Protein AF-A0A1Q7GJI9-F1 (afdb_monomer)

Radius of gyration: 16.44 Å; Cα contacts (8 Å, |Δi|>4): 70; chains: 1; bounding box: 30×15×53 Å

Solvent-accessible surface area (backbone atoms only — not comparable to full-atom values): 3596 Å² total; per-residue (Å²): 126,63,62,60,40,51,52,50,40,55,51,16,51,48,34,28,55,55,20,47,55,47,19,56,57,18,64,78,41,59,39,94,84,77,74,45,57,37,25,67,67,32,42,50,40,24,53,50,15,50,52,50,32,63,65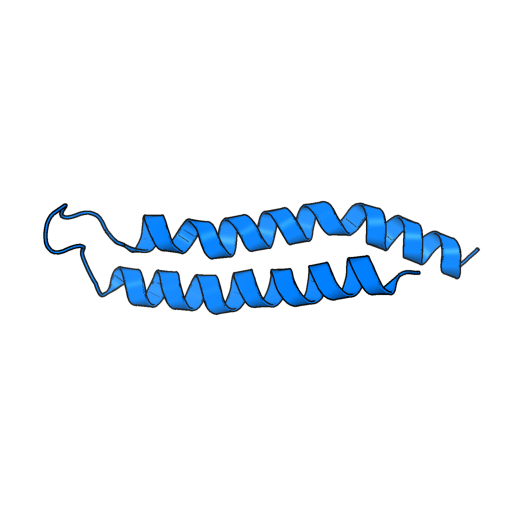,33,48,62,60,39,54,52,41,51,54,67,72,77,106

Nearest PDB structures (foldseek):
  7qha-assembly1_A  TM=8.494E-01  e=4.303E-02  Photobacterium profundum SS9
  7uq2-assembly1_A  TM=7.586E-01  e=7.470E+00  Tequatrovirus
  4w4k-assembly2_C  TM=4.466E-01  e=7.470E+00  Mycobacterium tuberculosis str. Erdman = ATCC 35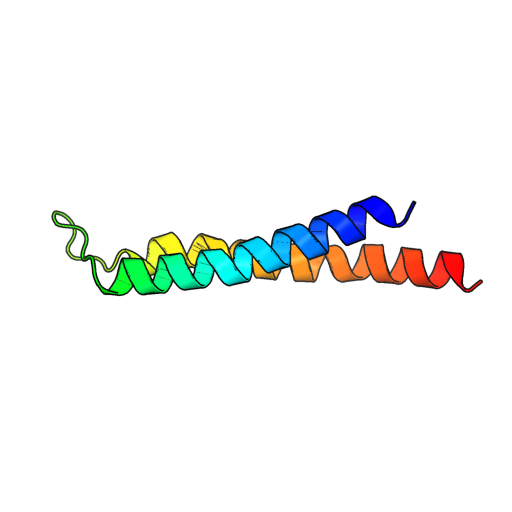801

Structure (mmCIF, N/CA/C/O backbone):
data_AF-A0A1Q7GJI9-F1
#
_entry.id   AF-A0A1Q7GJI9-F1
#
loop_
_atom_site.group_PDB
_atom_site.id
_atom_site.type_symbol
_atom_site.label_atom_id
_atom_site.label_alt_id
_atom_site.label_comp_id
_atom_site.label_asym_id
_atom_site.label_entity_id
_atom_site.label_seq_id
_atom_site.pdbx_PDB_ins_code
_atom_site.Cartn_x
_atom_site.Cartn_y
_atom_site.Cartn_z
_atom_site.occupancy
_atom_site.B_iso_or_equiv
_atom_site.auth_seq_id
_atom_site.auth_comp_id
_atom_site.auth_asym_id
_atom_site.auth_atom_id
_atom_site.pdbx_PDB_model_num
ATOM 1 N N . MET A 1 1 ? 16.816 -5.179 -16.323 1.00 57.22 1 MET A N 1
ATOM 2 C CA . MET A 1 1 ? 15.504 -5.834 -16.527 1.00 57.22 1 MET A CA 1
ATOM 3 C C . MET A 1 1 ? 14.470 -5.190 -15.609 1.00 57.22 1 MET A C 1
ATOM 5 O O . MET A 1 1 ? 14.673 -5.190 -14.402 1.00 57.22 1 MET A O 1
ATOM 9 N N . ALA A 1 2 ? 13.396 -4.615 -16.161 1.00 68.62 2 ALA A N 1
ATOM 10 C CA . ALA A 1 2 ? 12.354 -3.883 -15.418 1.00 68.62 2 ALA A CA 1
ATOM 11 C C . ALA A 1 2 ? 11.421 -4.774 -14.564 1.00 68.62 2 ALA A C 1
ATOM 13 O O . ALA A 1 2 ? 10.601 -4.267 -13.806 1.00 68.62 2 ALA A O 1
ATOM 14 N N . VAL A 1 3 ? 11.562 -6.100 -14.668 1.00 79.19 3 VAL A N 1
ATOM 15 C CA . VAL A 1 3 ? 10.691 -7.102 -14.029 1.00 79.19 3 VAL A CA 1
ATOM 16 C C . VAL A 1 3 ? 10.756 -7.050 -12.498 1.00 79.19 3 VAL A C 1
ATOM 18 O O . VAL A 1 3 ? 9.727 -7.158 -11.842 1.00 79.19 3 VAL A O 1
ATOM 21 N N . GLY A 1 4 ? 11.941 -6.823 -11.919 1.00 83.12 4 GLY A N 1
ATOM 22 C CA . GLY A 1 4 ? 12.119 -6.732 -10.463 1.00 83.12 4 GLY A CA 1
ATOM 23 C C . GLY A 1 4 ? 11.305 -5.598 -9.820 1.00 83.12 4 GLY A C 1
ATOM 24 O O . GLY A 1 4 ? 10.482 -5.875 -8.950 1.00 83.12 4 GLY A O 1
ATOM 25 N N . PRO A 1 5 ? 11.471 -4.334 -10.263 1.00 81.81 5 PRO A N 1
ATOM 26 C CA . PRO A 1 5 ? 10.667 -3.210 -9.780 1.00 81.81 5 PRO A CA 1
ATOM 27 C C . PRO A 1 5 ? 9.159 -3.438 -9.920 1.00 81.81 5 PRO A C 1
ATOM 29 O O . PRO A 1 5 ? 8.412 -3.148 -8.994 1.00 81.81 5 PRO A O 1
ATOM 32 N N . LEU A 1 6 ? 8.712 -4.003 -11.046 1.00 84.25 6 LEU A N 1
ATOM 33 C CA . LEU A 1 6 ? 7.293 -4.277 -11.291 1.00 84.25 6 LEU A CA 1
ATOM 34 C C . LEU A 1 6 ? 6.725 -5.325 -10.325 1.00 84.25 6 LEU A C 1
ATOM 36 O O . LEU A 1 6 ? 5.634 -5.131 -9.795 1.00 84.25 6 LEU A O 1
ATOM 40 N N . ALA A 1 7 ? 7.471 -6.396 -10.046 1.00 88.31 7 ALA A N 1
ATOM 41 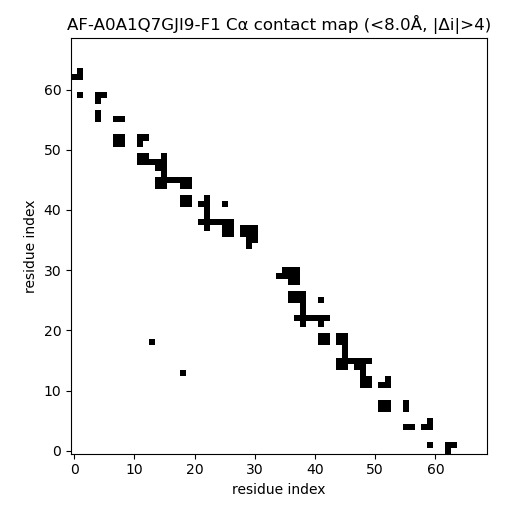C CA . ALA A 1 7 ? 7.062 -7.411 -9.076 1.00 88.31 7 ALA A CA 1
ATOM 42 C C . ALA A 1 7 ? 6.961 -6.834 -7.653 1.00 88.31 7 ALA A C 1
ATOM 44 O O . ALA A 1 7 ? 6.007 -7.126 -6.935 1.00 88.31 7 ALA A O 1
ATOM 45 N N . VAL A 1 8 ? 7.904 -5.968 -7.263 1.00 87.56 8 VAL A N 1
ATOM 46 C CA . VAL A 1 8 ? 7.879 -5.279 -5.961 1.00 87.56 8 VAL A CA 1
ATOM 47 C C . VAL A 1 8 ? 6.686 -4.327 -5.858 1.00 87.56 8 VAL A C 1
ATOM 49 O O . VAL A 1 8 ? 6.034 -4.286 -4.815 1.00 87.56 8 VAL A O 1
ATOM 52 N N . ILE A 1 9 ? 6.354 -3.601 -6.928 1.00 88.69 9 ILE A N 1
ATOM 53 C CA . ILE A 1 9 ? 5.168 -2.731 -6.978 1.00 88.69 9 ILE A CA 1
ATOM 54 C C . ILE A 1 9 ? 3.887 -3.554 -6.843 1.00 88.69 9 ILE A C 1
ATOM 56 O O . ILE A 1 9 ? 3.038 -3.236 -6.015 1.00 88.69 9 ILE A O 1
ATOM 60 N N . ALA A 1 10 ? 3.761 -4.642 -7.604 1.00 90.19 10 ALA A N 1
ATOM 61 C CA . ALA A 1 10 ? 2.592 -5.512 -7.527 1.00 90.19 10 ALA A CA 1
ATOM 62 C C . ALA A 1 10 ? 2.422 -6.105 -6.119 1.00 90.19 10 ALA A C 1
ATOM 64 O O . ALA A 1 10 ? 1.337 -6.052 -5.547 1.00 90.19 10 ALA A O 1
ATOM 65 N N . PHE A 1 11 ? 3.504 -6.606 -5.522 1.00 90.12 11 PHE A N 1
ATOM 66 C CA . PHE A 1 11 ? 3.476 -7.163 -4.171 1.00 90.12 11 PHE A CA 1
ATOM 67 C C . PHE A 1 11 ? 3.173 -6.110 -3.094 1.00 90.12 11 PHE A C 1
ATOM 69 O O . PHE A 1 11 ? 2.416 -6.371 -2.161 1.00 90.12 11 PHE A O 1
ATOM 76 N N . SER A 1 12 ? 3.730 -4.906 -3.223 1.00 89.19 12 SER A N 1
ATOM 77 C CA . SER A 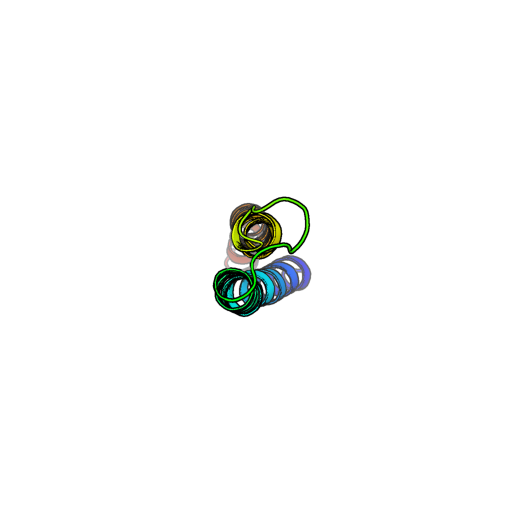1 12 ? 3.466 -3.822 -2.273 1.00 89.19 12 SER A CA 1
ATOM 78 C C . SER A 1 12 ? 2.023 -3.321 -2.335 1.00 89.19 12 SER A C 1
ATOM 80 O O . SER A 1 12 ? 1.453 -3.044 -1.284 1.00 89.19 12 SER A O 1
ATOM 82 N N . LEU A 1 13 ? 1.394 -3.294 -3.516 1.00 90.69 13 LEU A N 1
ATOM 83 C CA . LEU A 1 13 ? -0.042 -3.013 -3.653 1.00 90.69 13 LEU A CA 1
ATOM 84 C C . LEU A 1 13 ? -0.901 -4.045 -2.912 1.00 90.69 13 LEU A C 1
ATOM 86 O O . LEU A 1 13 ? -1.796 -3.665 -2.162 1.00 90.69 13 LEU A O 1
ATOM 90 N N . VAL A 1 14 ? -0.585 -5.334 -3.065 1.00 92.12 14 VAL A N 1
ATOM 91 C CA . VAL A 1 14 ? -1.260 -6.435 -2.353 1.00 92.12 14 VAL A CA 1
ATOM 92 C C . VAL A 1 14 ? -1.102 -6.280 -0.837 1.00 92.12 14 VAL A C 1
ATOM 94 O O . VAL A 1 14 ? -2.072 -6.414 -0.097 1.00 92.12 14 VAL A O 1
ATOM 97 N N . LEU A 1 15 ? 0.096 -5.929 -0.357 1.00 88.94 15 LEU A N 1
ATOM 98 C CA . LEU A 1 15 ? 0.329 -5.670 1.069 1.00 88.94 15 LEU A CA 1
ATOM 99 C C . LEU A 1 15 ? -0.492 -4.495 1.611 1.00 88.94 15 LEU A C 1
ATOM 101 O O . LEU A 1 15 ? -0.934 -4.552 2.758 1.00 88.94 15 LEU A O 1
ATOM 105 N N . VAL A 1 16 ? -0.687 -3.439 0.818 1.00 91.44 16 VAL A N 1
ATOM 106 C CA . VAL A 1 16 ? -1.525 -2.299 1.211 1.00 91.44 16 VAL A CA 1
ATOM 107 C C . VAL A 1 16 ? -2.993 -2.709 1.288 1.00 91.44 16 VAL A C 1
ATOM 109 O O . VAL A 1 16 ? -3.634 -2.433 2.300 1.00 91.44 16 VAL A O 1
ATOM 112 N N . ASP A 1 17 ? -3.500 -3.401 0.268 1.00 90.94 17 ASP A N 1
ATOM 113 C CA . ASP A 1 17 ? -4.908 -3.798 0.175 1.00 90.94 17 ASP A CA 1
ATOM 114 C C . ASP A 1 17 ? -5.287 -4.841 1.240 1.00 90.94 17 ASP A C 1
ATOM 116 O O . ASP A 1 17 ? -6.111 -4.576 2.122 1.00 90.94 17 ASP A O 1
ATOM 120 N N . GLN A 1 18 ? -4.601 -5.993 1.267 1.00 89.44 18 GLN A N 1
ATOM 121 C CA . GLN A 1 18 ? -4.837 -6.995 2.312 1.00 89.44 18 GLN A CA 1
ATOM 122 C C . GLN A 1 18 ? -4.515 -6.444 3.704 1.00 89.44 18 GLN A C 1
ATOM 124 O O . GLN A 1 18 ? -5.249 -6.720 4.654 1.00 89.44 18 GLN A O 1
ATOM 129 N N . GLY A 1 19 ? -3.437 -5.666 3.849 1.00 85.81 19 GLY A N 1
ATOM 130 C CA . GLY A 1 19 ? -3.054 -5.073 5.129 1.00 85.81 19 GLY A CA 1
ATOM 131 C C . GLY A 1 19 ? -4.149 -4.176 5.701 1.00 85.81 19 GLY A C 1
ATOM 132 O O . GLY A 1 19 ? -4.398 -4.209 6.907 1.00 85.81 19 GLY A O 1
ATOM 133 N N . TRP A 1 20 ? -4.856 -3.435 4.848 1.00 85.50 20 TRP A N 1
ATOM 134 C CA . TRP A 1 20 ? -5.993 -2.619 5.263 1.00 85.50 20 TRP A CA 1
ATOM 135 C C . TRP A 1 20 ? -7.172 -3.465 5.761 1.00 85.50 20 TRP A C 1
ATOM 137 O O . TRP A 1 20 ? -7.718 -3.184 6.830 1.00 85.50 20 TRP A O 1
ATOM 147 N N . ALA A 1 21 ? -7.502 -4.556 5.064 1.00 84.50 21 ALA A N 1
ATOM 148 C CA . ALA A 1 21 ? -8.532 -5.495 5.514 1.00 84.50 21 ALA A CA 1
ATOM 149 C C . ALA A 1 21 ? -8.193 -6.110 6.889 1.00 84.50 21 ALA A C 1
ATOM 151 O O . ALA A 1 21 ? -9.061 -6.233 7.758 1.00 84.50 21 ALA A O 1
ATOM 152 N N . PHE A 1 22 ? -6.918 -6.433 7.139 1.00 80.69 22 PHE A N 1
ATOM 153 C CA . PHE A 1 22 ? -6.455 -6.909 8.449 1.00 80.69 22 PHE A CA 1
ATOM 154 C C . PHE A 1 22 ? -6.564 -5.846 9.550 1.00 80.69 22 PHE A C 1
ATOM 156 O O . PHE A 1 22 ? -6.926 -6.174 10.684 1.00 80.69 22 PHE A O 1
ATOM 163 N N . VAL A 1 23 ? -6.294 -4.575 9.239 1.00 82.94 23 VAL A N 1
ATOM 164 C CA . VAL A 1 23 ? -6.506 -3.458 10.177 1.00 82.94 23 VAL A CA 1
ATOM 165 C C . VAL A 1 23 ? -7.976 -3.345 10.562 1.00 82.94 23 VAL A C 1
ATOM 167 O O . VAL A 1 23 ? -8.288 -3.171 11.742 1.00 82.94 23 VAL A O 1
ATOM 170 N N . GLU A 1 24 ? -8.877 -3.476 9.592 1.00 80.06 24 GLU A N 1
ATOM 171 C CA . GLU A 1 24 ? -10.318 -3.392 9.812 1.00 80.06 24 GLU A CA 1
ATOM 172 C C . GLU A 1 24 ? -10.840 -4.561 10.664 1.00 80.06 24 GLU A C 1
ATOM 174 O O . GLU A 1 24 ? -11.538 -4.339 11.654 1.00 80.06 24 GLU A O 1
ATOM 179 N N . LEU A 1 25 ? -10.382 -5.788 10.399 1.00 77.12 25 LEU A N 1
ATOM 180 C CA . LEU A 1 25 ? -10.604 -6.954 11.269 1.00 77.12 25 LEU A CA 1
ATOM 181 C C . LEU A 1 25 ? -10.059 -6.730 12.693 1.00 77.12 25 LEU A C 1
ATOM 183 O O . LEU A 1 25 ? -10.705 -7.071 13.689 1.00 77.12 25 LEU A O 1
ATOM 187 N N . GLY A 1 26 ? -8.881 -6.113 12.804 1.00 67.19 26 GLY A N 1
ATOM 188 C CA . GLY A 1 26 ? -8.243 -5.761 14.071 1.00 67.19 26 GLY A CA 1
ATOM 189 C C . GLY A 1 26 ? -8.952 -4.663 14.866 1.00 67.19 26 GLY A C 1
ATOM 190 O O . GLY A 1 26 ? -8.724 -4.560 16.071 1.00 67.19 26 GLY A O 1
ATOM 191 N N . ARG A 1 27 ? -9.824 -3.861 14.239 1.00 64.44 27 ARG A N 1
ATOM 192 C CA . ARG A 1 27 ? -10.676 -2.888 14.948 1.00 64.44 27 ARG A CA 1
ATOM 193 C C . ARG A 1 27 ? -11.794 -3.566 15.731 1.00 64.44 27 ARG A C 1
ATOM 195 O O . ARG A 1 27 ? -12.167 -3.070 16.791 1.00 64.44 27 ARG A O 1
ATOM 202 N N . VAL A 1 28 ? -12.299 -4.691 15.228 1.00 61.31 28 VAL A N 1
ATOM 203 C CA . VAL A 1 28 ? -13.378 -5.460 15.868 1.00 61.31 28 VAL A CA 1
ATOM 204 C C . VAL A 1 28 ? -12.840 -6.302 17.031 1.00 61.31 28 VAL A C 1
ATOM 206 O O . VAL A 1 28 ? -13.549 -6.553 18.002 1.00 61.31 28 VAL A O 1
ATOM 209 N N . GLN A 1 29 ? -11.562 -6.696 16.981 1.00 56.66 29 GLN A N 1
ATOM 210 C CA . GLN A 1 29 ? -10.912 -7.473 18.037 1.00 56.66 29 GLN A CA 1
ATOM 211 C C . GLN A 1 29 ? -9.944 -6.634 18.883 1.00 56.66 29 GLN A C 1
ATOM 213 O O . GLN A 1 29 ? -8.797 -6.395 18.506 1.00 56.66 29 GLN A O 1
ATOM 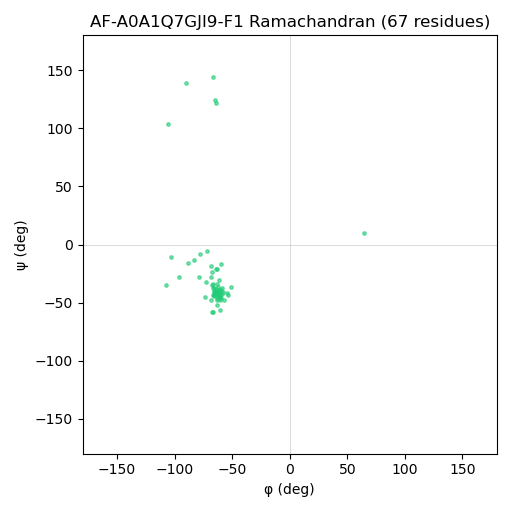218 N N . GLN A 1 30 ? -10.366 -6.276 20.094 1.00 58.03 30 GLN A N 1
ATOM 219 C CA . GLN A 1 30 ? -9.472 -5.765 21.140 1.00 58.03 30 GLN A CA 1
ATOM 220 C C . GLN A 1 30 ? -8.502 -6.875 21.592 1.00 58.03 30 GLN A C 1
ATOM 222 O O . GLN A 1 30 ? -8.876 -8.051 21.643 1.00 58.03 30 GLN A O 1
ATOM 227 N N . THR A 1 31 ? -7.242 -6.556 21.920 1.00 58.81 31 THR A N 1
ATOM 228 C CA . THR A 1 31 ? -6.383 -7.547 22.597 1.00 58.81 31 THR A CA 1
ATOM 229 C C . THR A 1 31 ? -6.966 -7.844 23.988 1.00 58.81 31 THR A C 1
ATOM 231 O O . THR A 1 31 ? -7.109 -6.892 24.757 1.00 58.81 31 THR A O 1
ATOM 234 N N . PRO A 1 32 ? -7.256 -9.113 24.346 1.00 54.69 32 PRO A N 1
ATOM 235 C CA . PRO A 1 32 ? -7.937 -9.438 25.603 1.00 54.69 32 PRO A CA 1
ATOM 236 C C . PRO A 1 32 ? -7.150 -9.045 26.863 1.00 54.69 32 PRO A C 1
ATOM 238 O O . PRO A 1 32 ? -7.741 -8.913 27.925 1.00 54.69 32 PRO A O 1
ATOM 241 N N . VAL A 1 33 ? -5.826 -8.873 26.750 1.00 60.09 33 VAL A N 1
ATOM 242 C CA . VAL A 1 33 ? -4.922 -8.681 27.899 1.00 60.09 33 VAL A CA 1
ATOM 243 C C . VAL A 1 33 ? -4.399 -7.246 28.027 1.00 60.09 33 VAL A C 1
ATOM 245 O O . VAL A 1 33 ? -4.221 -6.773 29.140 1.00 60.09 33 VAL A O 1
ATOM 248 N N . MET A 1 34 ? -4.158 -6.536 26.916 1.00 61.47 34 MET A N 1
ATOM 249 C CA . MET A 1 34 ? -3.556 -5.192 26.954 1.00 61.47 34 MET A CA 1
ATOM 250 C C . MET A 1 34 ? -4.555 -4.047 26.737 1.00 61.47 34 MET A C 1
ATOM 252 O O . MET A 1 34 ? -4.189 -2.893 26.921 1.00 61.47 34 MET A O 1
ATOM 256 N N . GLY A 1 35 ? -5.799 -4.326 26.319 1.00 65.25 35 GLY A N 1
ATOM 257 C CA . GLY A 1 35 ? -6.798 -3.283 26.024 1.00 65.25 35 GLY A CA 1
ATOM 258 C C . GLY A 1 35 ? -6.433 -2.360 24.849 1.00 65.25 35 GLY A C 1
ATOM 259 O O . GLY A 1 35 ? -7.084 -1.342 24.634 1.00 65.25 35 GLY A O 1
ATOM 260 N N . ILE A 1 36 ? -5.389 -2.697 24.085 1.00 65.69 36 ILE A N 1
ATOM 261 C CA . ILE A 1 36 ? -4.957 -1.937 22.912 1.00 65.69 36 ILE A CA 1
ATOM 262 C C . ILE A 1 36 ? -5.690 -2.490 21.686 1.00 65.69 36 ILE A C 1
ATOM 264 O O . ILE A 1 36 ? -5.848 -3.703 21.507 1.00 65.69 36 ILE A O 1
ATOM 268 N N . SER A 1 37 ? -6.137 -1.589 20.814 1.00 65.88 37 SER A N 1
ATOM 269 C CA . SER A 1 37 ? -6.704 -1.971 19.523 1.00 65.88 37 SER A CA 1
ATOM 270 C C . SER A 1 37 ? -5.634 -2.648 18.659 1.00 65.88 37 SER A C 1
ATOM 272 O O . SER A 1 37 ? -4.607 -2.035 18.350 1.00 65.88 37 SER A O 1
ATOM 274 N N . LYS A 1 38 ? -5.878 -3.895 18.221 1.00 68.25 38 LYS A N 1
ATOM 275 C CA . LYS A 1 38 ? -4.973 -4.641 17.320 1.00 68.25 38 LYS A CA 1
ATOM 276 C C . LYS A 1 38 ? -4.757 -3.925 15.983 1.00 68.25 38 LYS A C 1
ATOM 278 O O . LYS A 1 38 ? -3.783 -4.209 15.291 1.00 68.25 38 LYS A O 1
ATOM 283 N N . ALA A 1 39 ? -5.627 -2.971 15.648 1.00 70.56 39 ALA A N 1
ATOM 284 C CA . ALA A 1 39 ? -5.504 -2.111 14.479 1.00 70.56 39 ALA A CA 1
ATOM 285 C C . ALA A 1 39 ? -4.125 -1.436 14.371 1.00 70.56 39 ALA A C 1
ATOM 287 O O . ALA A 1 39 ? -3.599 -1.333 13.269 1.00 70.56 39 ALA A O 1
ATOM 288 N N . TRP A 1 40 ? -3.503 -1.037 15.488 1.00 75.31 40 TRP A N 1
ATOM 289 C CA . TRP A 1 40 ? -2.171 -0.411 15.474 1.00 75.31 40 TRP A CA 1
ATOM 290 C C . TRP A 1 40 ? -1.063 -1.357 15.018 1.00 75.31 40 TRP A C 1
ATOM 292 O O . TRP A 1 40 ? -0.151 -0.949 14.306 1.00 75.31 40 TRP A O 1
ATOM 302 N N . ILE A 1 41 ? -1.156 -2.628 15.402 1.00 79.69 41 ILE A N 1
ATOM 303 C CA . ILE A 1 41 ? -0.178 -3.647 15.016 1.00 79.69 41 ILE A CA 1
ATOM 304 C C . ILE A 1 41 ? -0.374 -3.997 13.542 1.00 79.69 41 ILE A C 1
ATOM 306 O O . ILE A 1 41 ? 0.586 -4.029 12.775 1.00 79.69 41 ILE A O 1
ATOM 310 N N . TYR A 1 42 ? -1.625 -4.196 13.121 1.00 81.25 42 TYR A N 1
ATOM 311 C CA . TYR A 1 42 ? -1.921 -4.499 11.725 1.00 81.25 42 TYR A CA 1
ATOM 312 C C . TYR A 1 42 ? -1.639 -3.328 10.788 1.00 81.25 42 TYR A C 1
ATOM 314 O O . TYR A 1 42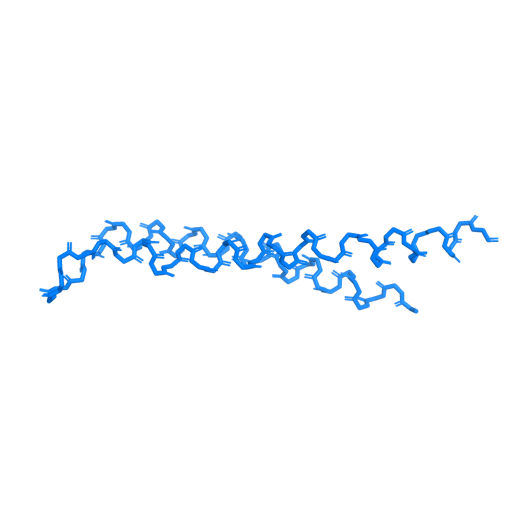 ? -1.326 -3.575 9.630 1.00 81.25 42 TYR A O 1
ATOM 322 N N . ALA A 1 43 ? -1.645 -2.081 11.277 1.00 84.00 43 ALA A N 1
ATOM 323 C CA . ALA A 1 43 ? -1.314 -0.903 10.476 1.00 84.00 43 ALA A CA 1
ATOM 324 C C . ALA A 1 43 ? 0.140 -0.908 9.982 1.00 84.00 43 ALA A C 1
ATOM 326 O O . ALA A 1 43 ? 0.437 -0.279 8.967 1.00 84.00 43 ALA A O 1
ATOM 327 N N . ALA A 1 44 ? 1.036 -1.669 10.619 1.00 87.25 44 ALA A N 1
ATOM 328 C CA . ALA A 1 44 ? 2.398 -1.846 10.125 1.00 87.25 44 ALA A CA 1
ATOM 329 C C . ALA A 1 44 ? 2.439 -2.499 8.729 1.00 87.25 44 ALA A C 1
ATOM 331 O O . ALA A 1 44 ? 3.333 -2.185 7.944 1.00 87.25 44 ALA A O 1
ATOM 332 N N . MET A 1 45 ? 1.465 -3.355 8.390 1.00 85.94 45 MET A N 1
ATOM 333 C CA . MET A 1 45 ? 1.384 -4.006 7.077 1.00 85.94 45 MET A CA 1
ATOM 334 C C . MET A 1 45 ? 1.109 -3.013 5.933 1.00 85.94 45 MET A C 1
ATOM 336 O O . MET A 1 45 ? 1.952 -2.919 5.037 1.00 85.94 45 MET A O 1
ATOM 340 N N . PRO A 1 46 ? 0.011 -2.224 5.941 1.00 88.44 46 PRO A N 1
ATOM 341 C CA . PRO A 1 46 ? -0.244 -1.262 4.878 1.00 88.44 46 PRO A CA 1
ATOM 342 C C . PRO A 1 46 ? 0.777 -0.121 4.864 1.00 88.44 46 PRO A C 1
ATOM 344 O O . PRO A 1 46 ? 1.161 0.329 3.787 1.00 88.44 46 PRO A O 1
ATOM 347 N N . VAL A 1 47 ? 1.288 0.316 6.021 1.00 91.62 47 VAL A N 1
ATOM 348 C CA . VAL A 1 47 ? 2.343 1.345 6.069 1.00 91.62 47 VAL A CA 1
ATOM 349 C C . VAL A 1 47 ? 3.643 0.827 5.450 1.00 91.62 47 VAL A C 1
ATOM 351 O O . VAL A 1 47 ? 4.254 1.519 4.634 1.00 91.62 47 VAL A O 1
ATOM 354 N N . GLY A 1 48 ? 4.048 -0.403 5.777 1.00 90.62 48 GLY A N 1
ATOM 355 C CA . GLY A 1 48 ? 5.221 -1.045 5.183 1.00 90.62 48 GLY A CA 1
ATOM 356 C C . GLY A 1 48 ? 5.073 -1.234 3.674 1.00 90.62 48 GLY A C 1
ATOM 357 O O . GLY A 1 48 ? 5.981 -0.878 2.924 1.00 90.62 48 GLY A O 1
ATOM 358 N N . GLY A 1 49 ? 3.906 -1.707 3.224 1.00 89.12 49 GLY A N 1
ATOM 359 C CA . GLY A 1 49 ? 3.569 -1.820 1.804 1.00 89.12 49 GLY A CA 1
ATOM 360 C C . GLY A 1 49 ? 3.667 -0.477 1.076 1.00 89.12 49 GLY A C 1
ATOM 361 O O . GLY A 1 49 ? 4.346 -0.383 0.055 1.00 89.12 49 GLY A O 1
ATOM 362 N N . ALA A 1 50 ? 3.091 0.588 1.639 1.00 91.38 50 ALA A N 1
ATOM 363 C CA . ALA A 1 50 ? 3.133 1.927 1.052 1.00 91.38 50 ALA A CA 1
ATOM 364 C C . ALA A 1 50 ? 4.566 2.474 0.929 1.00 91.38 50 ALA A C 1
ATOM 366 O O . ALA A 1 50 ? 4.927 3.033 -0.109 1.00 91.38 50 ALA A O 1
ATOM 367 N N . LEU A 1 51 ? 5.404 2.275 1.952 1.00 92.00 51 LEU A N 1
ATOM 368 C CA . LEU A 1 51 ? 6.815 2.673 1.920 1.00 92.00 51 LEU A CA 1
ATOM 369 C C . LEU A 1 51 ? 7.615 1.876 0.881 1.00 92.00 51 LEU A C 1
ATOM 371 O O . LEU A 1 51 ? 8.416 2.460 0.148 1.00 92.00 51 LEU A O 1
ATOM 375 N N . MET A 1 52 ? 7.378 0.565 0.774 1.00 90.00 52 MET A N 1
ATOM 376 C CA . MET A 1 52 ? 7.995 -0.284 -0.253 1.00 90.00 52 MET A CA 1
ATOM 377 C C . MET A 1 52 ? 7.614 0.176 -1.662 1.00 90.00 52 MET A C 1
ATOM 379 O O . MET A 1 52 ? 8.467 0.236 -2.551 1.00 90.00 52 MET A O 1
ATOM 383 N N . LEU A 1 53 ? 6.348 0.553 -1.849 1.00 89.44 53 LEU A N 1
ATOM 384 C CA . LEU A 1 53 ? 5.835 1.063 -3.111 1.00 89.44 53 LEU A CA 1
ATOM 385 C C . LEU A 1 53 ? 6.539 2.373 -3.478 1.00 89.44 53 LEU A C 1
ATOM 387 O O . LEU A 1 53 ? 7.158 2.447 -4.539 1.00 89.44 53 LEU A O 1
ATOM 391 N N . LEU A 1 54 ? 6.571 3.343 -2.556 1.00 91.19 54 LEU A N 1
ATOM 392 C CA . LEU A 1 54 ? 7.298 4.613 -2.701 1.00 91.19 54 LEU A CA 1
ATOM 393 C C . LEU A 1 54 ? 8.780 4.412 -3.046 1.00 91.19 54 LEU A C 1
ATOM 395 O O . LEU A 1 54 ? 9.306 5.080 -3.936 1.00 91.19 54 LEU A O 1
ATOM 399 N N . TYR A 1 55 ? 9.451 3.469 -2.385 1.00 89.50 55 TYR A N 1
ATOM 400 C CA . TYR A 1 55 ? 10.861 3.173 -2.636 1.00 89.50 55 TYR A CA 1
ATOM 401 C C . TYR A 1 55 ? 11.113 2.537 -4.014 1.00 89.50 55 TYR A C 1
ATOM 403 O O . TYR A 1 55 ? 12.188 2.698 -4.595 1.00 89.50 55 TYR A O 1
ATOM 411 N N . SER A 1 56 ? 10.131 1.826 -4.569 1.00 86.38 56 SER A N 1
ATOM 412 C CA . SER A 1 56 ? 10.256 1.151 -5.867 1.00 86.38 56 SER A CA 1
ATOM 413 C C . SER A 1 56 ? 9.992 2.056 -7.085 1.00 86.38 56 SER A C 1
ATOM 415 O O . SER A 1 56 ? 10.375 1.701 -8.207 1.00 86.38 56 SER A O 1
ATOM 417 N N . LEU A 1 57 ? 9.424 3.253 -6.879 1.00 86.56 57 LEU A N 1
ATOM 418 C CA . LEU A 1 57 ? 9.155 4.234 -7.942 1.00 86.56 57 LEU A CA 1
ATOM 419 C C . LEU A 1 57 ? 10.430 4.710 -8.678 1.00 86.56 57 LEU A C 1
ATOM 421 O O . LEU A 1 57 ? 10.439 4.695 -9.911 1.00 86.56 57 LEU A O 1
ATOM 425 N N . PRO A 1 58 ? 11.531 5.110 -8.004 1.00 87.44 58 PRO A N 1
ATOM 426 C CA . PRO A 1 58 ? 12.739 5.578 -8.691 1.00 87.44 58 PRO A CA 1
ATOM 427 C C . PRO A 1 58 ? 13.436 4.515 -9.566 1.00 87.44 58 PRO A C 1
ATOM 429 O O . PRO A 1 58 ? 13.851 4.853 -10.680 1.00 87.44 58 PRO A O 1
ATOM 432 N N . PRO A 1 59 ? 13.582 3.244 -9.133 1.00 82.88 59 PRO A N 1
ATOM 433 C CA . PRO A 1 59 ? 14.044 2.157 -9.997 1.00 82.88 59 PRO A CA 1
ATOM 434 C C . PRO A 1 59 ? 13.149 1.927 -11.217 1.00 82.88 59 PRO A C 1
ATOM 436 O O . PRO A 1 59 ? 13.676 1.764 -12.319 1.00 82.88 59 PRO A O 1
ATOM 439 N N . LEU A 1 60 ? 11.821 1.958 -11.045 1.00 82.75 60 LEU A N 1
ATOM 440 C CA . LEU A 1 60 ? 10.875 1.840 -12.157 1.00 82.75 60 LEU A CA 1
ATOM 441 C C . LEU A 1 60 ? 11.057 2.992 -13.155 1.00 82.75 60 LEU A C 1
ATOM 443 O O . LEU A 1 60 ? 11.163 2.756 -14.355 1.00 82.75 60 LEU A O 1
ATOM 447 N N . TRP A 1 61 ? 11.166 4.228 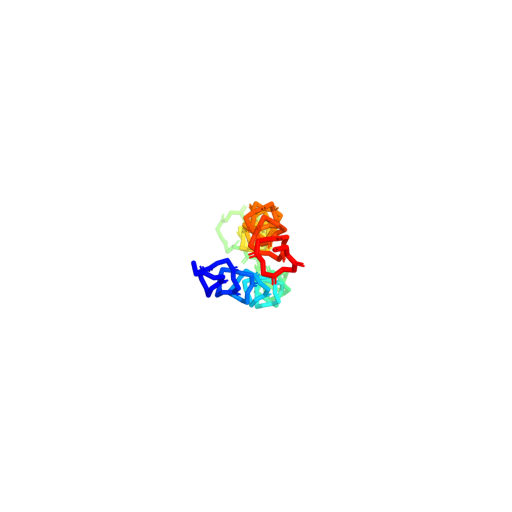-12.668 1.00 83.25 61 TRP A N 1
ATOM 448 C CA . TRP A 1 61 ? 11.359 5.412 -13.508 1.00 83.25 61 TRP A CA 1
ATOM 449 C C . TRP A 1 61 ? 12.666 5.366 -14.312 1.00 83.25 61 TRP A C 1
ATOM 451 O O . TRP A 1 61 ? 12.711 5.751 -15.482 1.00 83.25 61 TRP A O 1
ATOM 461 N N . ARG A 1 62 ? 13.748 4.865 -13.704 1.00 84.06 62 ARG A N 1
ATOM 462 C CA . ARG A 1 62 ? 15.016 4.616 -14.408 1.00 84.06 62 ARG A CA 1
ATOM 463 C C . ARG A 1 62 ? 14.871 3.524 -15.467 1.00 84.06 62 ARG A C 1
ATOM 465 O O . ARG A 1 62 ? 15.382 3.695 -16.568 1.00 84.06 62 ARG A O 1
ATOM 472 N N . ALA A 1 63 ? 14.158 2.443 -15.153 1.00 81.56 63 ALA A N 1
ATOM 473 C CA . ALA A 1 63 ? 13.907 1.364 -16.100 1.00 81.56 63 ALA A CA 1
ATOM 474 C C . ALA A 1 63 ? 13.054 1.824 -17.294 1.00 81.56 63 ALA A C 1
ATOM 476 O O . ALA A 1 63 ? 13.380 1.479 -18.422 1.00 81.56 63 ALA A O 1
ATOM 477 N N . LEU A 1 64 ? 12.022 2.645 -17.068 1.00 81.75 64 LEU A N 1
ATOM 478 C CA . LEU A 1 64 ? 11.183 3.212 -18.131 1.00 81.75 64 LEU A CA 1
ATOM 479 C C . LEU A 1 64 ? 11.983 4.133 -19.059 1.00 81.75 64 LEU A C 1
ATOM 481 O O . LEU A 1 64 ? 11.902 3.991 -20.276 1.00 81.75 64 LEU A O 1
ATOM 485 N N . ARG A 1 65 ? 12.811 5.028 -18.502 1.00 81.62 65 ARG A N 1
ATOM 486 C CA . ARG A 1 65 ? 13.679 5.898 -19.315 1.00 81.62 65 ARG A CA 1
ATOM 487 C C . ARG A 1 65 ? 14.715 5.126 -20.129 1.00 81.62 65 ARG A C 1
ATOM 489 O O . ARG A 1 65 ? 15.014 5.547 -21.233 1.00 81.62 65 ARG A O 1
ATOM 496 N N . GLY A 1 66 ? 15.229 4.012 -19.612 1.00 75.81 66 GLY A N 1
ATOM 497 C CA . GLY A 1 66 ? 16.164 3.151 -20.344 1.00 75.81 66 GLY A CA 1
ATOM 498 C C . GLY A 1 66 ? 15.521 2.237 -21.395 1.00 75.81 66 GLY A C 1
ATOM 499 O O . GLY A 1 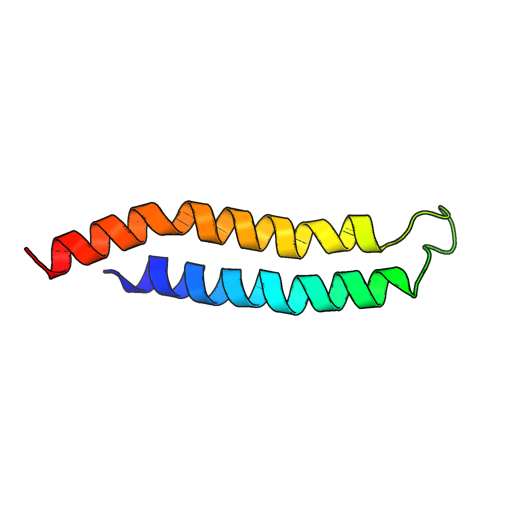66 ? 16.247 1.566 -22.111 1.00 75.81 66 GLY A O 1
ATOM 500 N N . VAL A 1 67 ? 14.186 2.156 -21.456 1.00 70.75 67 VAL A N 1
ATOM 501 C CA . VAL A 1 67 ? 13.445 1.451 -22.522 1.00 70.75 67 VAL A CA 1
ATOM 502 C C . VAL A 1 67 ? 13.003 2.421 -23.626 1.00 70.75 67 VAL A C 1
ATOM 504 O O . VAL A 1 67 ? 12.833 2.011 -24.768 1.00 70.75 67 VAL A O 1
ATOM 507 N N . LEU A 1 68 ? 12.793 3.694 -23.279 1.00 68.19 68 LEU A N 1
ATOM 508 C CA . LEU A 1 68 ? 12.356 4.757 -24.192 1.00 68.19 68 LEU A CA 1
ATOM 509 C C . LEU A 1 68 ? 13.502 5.494 -24.910 1.00 68.19 68 LEU A C 1
ATOM 511 O O . LEU A 1 68 ? 13.216 6.214 -25.864 1.00 68.19 68 LEU A O 1
ATOM 515 N N . GLY A 1 69 ? 14.748 5.363 -24.446 1.00 50.41 69 GLY A N 1
ATOM 516 C CA . GLY A 1 69 ? 15.948 5.953 -25.058 1.00 50.41 69 GLY A CA 1
ATOM 517 C C . GLY A 1 69 ? 16.893 4.887 -25.580 1.00 50.41 69 GLY A C 1
ATOM 518 O O . GLY A 1 69 ? 17.579 5.181 -26.580 1.00 50.41 69 GLY A O 1
#

Mean predicted aligned error: 7.57 Å

Sequence (69 aa):
MAVGPLAVIAFSLVLVDQGWAFVELGRVQQTPVMGISKAWIYAAMPVGGALMLLYSLPPLWRALRGVLG

Secondary structure (DSSP, 8-state):
-THHHHHHHHHHHHHHHHHHHHHHHHHH-B-TTT--BTHHHHTHHHHHHHHHHHHHHHHHHHHHHHHH-

Foldseek 3Di:
DL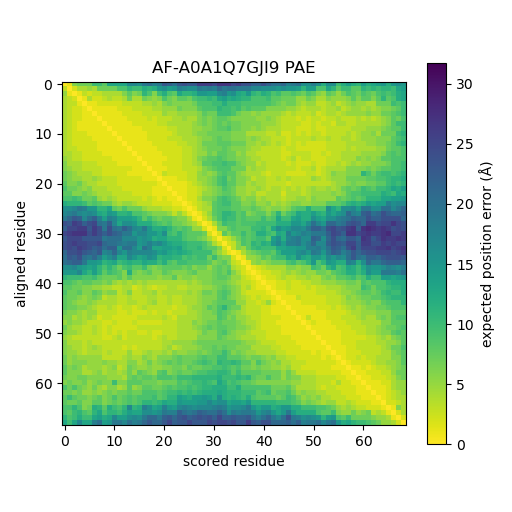VVLVVLLVVLVVQLVVLVVVLVVQQVDQDPPPRDRCSVVSVCRNVVSVVSNVVSVVVNVVVVVVVVD

pLDDT: mean 79.52, std 11.37, range [50.41, 92.12]